Protein AF-A0A2V9WS46-F1 (afdb_monomer)

Structure (mmCIF, N/CA/C/O backbone):
data_AF-A0A2V9WS46-F1
#
_entry.id   AF-A0A2V9WS46-F1
#
loop_
_atom_site.group_PDB
_atom_site.id
_atom_site.type_symbol
_atom_site.label_atom_id
_atom_site.label_alt_id
_atom_site.label_comp_id
_atom_site.label_asym_id
_atom_site.label_entity_id
_atom_site.label_seq_id
_atom_site.pdbx_PDB_ins_code
_atom_site.Cartn_x
_atom_site.Cartn_y
_atom_site.Cartn_z
_atom_site.occupancy
_atom_site.B_iso_or_equiv
_atom_site.auth_seq_id
_atom_site.auth_comp_id
_atom_site.auth_asym_id
_atom_site.auth_atom_id
_atom_site.pdbx_PDB_model_num
ATOM 1 N N . PHE A 1 1 ? -0.654 -6.309 -2.984 1.00 76.94 1 PHE A N 1
ATOM 2 C CA . PHE A 1 1 ? -1.810 -6.269 -2.044 1.00 76.94 1 PHE A CA 1
ATOM 3 C C . PHE A 1 1 ? -1.495 -5.658 -0.674 1.00 76.94 1 PHE A C 1
ATOM 5 O O . PHE A 1 1 ? -2.397 -5.063 -0.098 1.00 76.94 1 PHE A O 1
ATOM 12 N N . GLY A 1 2 ? -0.263 -5.724 -0.144 1.00 92.19 2 GLY A N 1
ATOM 13 C CA . GLY A 1 2 ? 0.079 -5.083 1.142 1.00 92.19 2 GLY A CA 1
ATOM 14 C C . GLY A 1 2 ? -0.298 -3.595 1.226 1.00 92.19 2 GLY A C 1
ATOM 15 O O . GLY A 1 2 ? -0.821 -3.157 2.246 1.00 92.19 2 GLY A O 1
ATOM 16 N N . LYS A 1 3 ? -0.166 -2.843 0.121 1.00 96.75 3 LYS A N 1
ATOM 17 C CA . LYS A 1 3 ? -0.620 -1.443 0.031 1.00 96.75 3 LYS A CA 1
ATOM 18 C C . LYS A 1 3 ? -2.124 -1.264 0.273 1.00 96.75 3 LYS A C 1
ATOM 20 O O . LYS A 1 3 ? -2.513 -0.274 0.879 1.00 96.75 3 LYS A O 1
ATOM 25 N N . ALA A 1 4 ? -2.966 -2.214 -0.144 1.00 98.06 4 ALA A N 1
ATOM 26 C CA . ALA A 1 4 ? -4.401 -2.157 0.136 1.00 98.06 4 ALA A CA 1
ATOM 27 C C . ALA A 1 4 ? -4.671 -2.225 1.644 1.00 98.06 4 ALA A C 1
ATOM 29 O O . ALA A 1 4 ? -5.416 -1.403 2.159 1.00 98.06 4 ALA A O 1
ATOM 30 N N . ILE A 1 5 ? -4.019 -3.147 2.361 1.00 98.25 5 ILE A N 1
ATOM 31 C CA . ILE A 1 5 ? -4.145 -3.256 3.823 1.00 98.25 5 ILE A CA 1
ATOM 32 C C . ILE A 1 5 ? -3.569 -2.010 4.501 1.00 98.25 5 ILE A C 1
ATOM 34 O O . ILE A 1 5 ? -4.262 -1.358 5.280 1.00 98.25 5 ILE A O 1
ATOM 38 N N . LEU A 1 6 ? -2.324 -1.648 4.172 1.00 98.00 6 LEU A N 1
ATOM 39 C CA . LEU A 1 6 ? -1.624 -0.506 4.766 1.00 98.00 6 LEU A CA 1
ATOM 40 C C . LEU A 1 6 ? -2.415 0.791 4.629 1.00 98.00 6 LEU A C 1
ATOM 42 O O . LEU A 1 6 ? -2.421 1.588 5.564 1.00 98.00 6 LEU A O 1
ATOM 46 N N . ALA A 1 7 ? -3.111 0.981 3.503 1.00 98.31 7 ALA A N 1
ATOM 47 C CA . ALA A 1 7 ? -3.925 2.161 3.285 1.00 98.31 7 ALA A CA 1
ATOM 48 C C . ALA A 1 7 ? -4.928 2.342 4.422 1.00 98.31 7 ALA A C 1
ATOM 50 O O . ALA A 1 7 ? -5.011 3.442 4.940 1.00 98.31 7 ALA A O 1
ATOM 51 N N . TYR A 1 8 ? -5.606 1.300 4.903 1.00 98.06 8 TYR A N 1
ATOM 52 C CA . TYR A 1 8 ? -6.641 1.432 5.938 1.00 98.06 8 TYR A CA 1
ATOM 53 C C . TYR A 1 8 ? -6.117 1.379 7.382 1.00 98.06 8 TYR A C 1
ATOM 55 O O . TYR A 1 8 ? -6.866 1.693 8.305 1.00 98.06 8 TYR A O 1
ATOM 63 N N . LEU A 1 9 ? -4.833 1.084 7.601 1.00 98.00 9 LEU A N 1
ATOM 64 C CA . LEU A 1 9 ? -4.244 1.123 8.943 1.00 98.00 9 LEU A CA 1
ATOM 65 C C . LEU A 1 9 ? -4.012 2.562 9.443 1.00 98.00 9 LEU A C 1
ATOM 67 O O . LEU A 1 9 ? -3.771 3.461 8.628 1.00 98.00 9 LEU A O 1
ATOM 71 N N . PRO A 1 10 ? -4.045 2.802 10.768 1.00 96.44 10 PRO A N 1
ATOM 72 C CA . PRO A 1 10 ? -3.600 4.058 11.367 1.00 96.44 10 PRO A CA 1
ATOM 73 C C . PRO A 1 10 ? -2.121 4.348 11.077 1.00 96.44 10 PRO A C 1
ATOM 75 O O . PRO A 1 10 ? -1.298 3.435 11.019 1.00 96.44 10 PRO A O 1
ATOM 78 N N . GLY A 1 11 ? -1.764 5.632 10.973 1.00 96.62 11 GLY A N 1
ATOM 79 C CA . GLY A 1 11 ? -0.388 6.074 10.697 1.00 96.62 11 GLY A CA 1
ATOM 80 C C . GLY A 1 11 ? 0.691 5.437 11.592 1.00 96.62 11 GLY A C 1
ATOM 81 O O . GLY A 1 11 ? 1.682 4.952 11.053 1.00 96.62 11 GLY A O 1
ATOM 82 N N . PRO A 1 12 ? 0.502 5.341 12.925 1.00 97.88 12 PRO A N 1
ATOM 83 C CA . PRO A 1 12 ? 1.477 4.688 13.801 1.00 97.88 12 PRO A CA 1
ATOM 84 C C . PRO A 1 12 ? 1.716 3.205 13.486 1.00 97.88 12 PRO A C 1
ATOM 86 O O . PRO A 1 12 ? 2.847 2.734 13.602 1.00 97.88 12 PRO A O 1
ATOM 89 N N . GLU A 1 13 ? 0.675 2.476 13.070 1.00 98.00 13 GLU A N 1
ATOM 90 C CA . GLU A 1 13 ? 0.787 1.067 12.672 1.00 98.00 13 GLU A CA 1
ATOM 91 C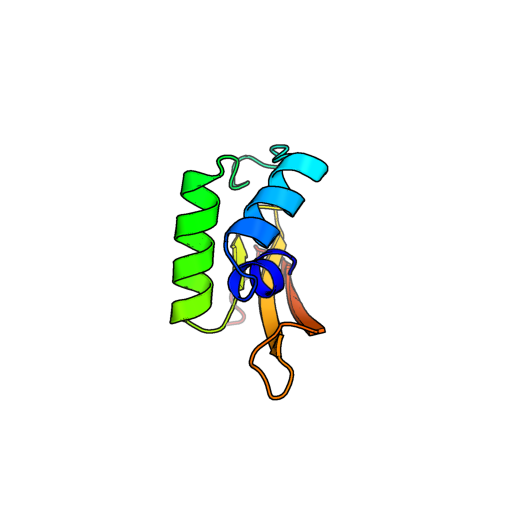 C . GLU A 1 13 ? 1.500 0.934 11.323 1.00 98.00 13 GLU A C 1
ATOM 93 O O . GLU A 1 13 ? 2.383 0.090 11.184 1.00 98.00 13 GLU A O 1
ATOM 98 N N . GLN A 1 14 ? 1.197 1.814 10.358 1.00 97.50 14 GLN A N 1
ATOM 99 C CA . GLN A 1 14 ? 1.951 1.887 9.101 1.00 97.50 14 GLN A CA 1
ATOM 100 C C . GLN A 1 14 ? 3.440 2.115 9.384 1.00 97.50 14 GLN A C 1
ATOM 102 O O . GLN A 1 14 ? 4.286 1.362 8.912 1.00 97.50 14 GLN A O 1
ATOM 107 N N . ASP A 1 15 ? 3.765 3.114 10.208 1.00 97.31 15 ASP A N 1
ATOM 108 C CA . ASP A 1 15 ? 5.146 3.450 10.545 1.00 97.31 15 ASP A CA 1
ATOM 109 C C . ASP A 1 15 ? 5.855 2.304 11.286 1.00 97.31 15 ASP A C 1
ATOM 111 O O . ASP A 1 15 ? 7.047 2.081 11.075 1.00 97.31 15 ASP A O 1
ATOM 115 N N . ALA A 1 16 ? 5.146 1.556 12.137 1.00 97.94 16 ALA A N 1
ATOM 116 C CA . ALA A 1 16 ? 5.692 0.375 12.803 1.00 97.94 16 ALA A CA 1
ATOM 117 C C . ALA A 1 16 ? 6.043 -0.738 11.805 1.00 97.94 16 ALA A C 1
ATOM 119 O O . ALA A 1 16 ? 7.155 -1.262 11.858 1.00 97.94 16 ALA A O 1
ATOM 120 N N . ILE A 1 17 ? 5.148 -1.033 10.858 1.00 96.75 17 ILE A N 1
ATOM 121 C CA . ILE A 1 17 ? 5.383 -2.030 9.803 1.00 96.75 17 ILE A CA 1
ATOM 122 C C . ILE A 1 17 ? 6.580 -1.617 8.936 1.00 96.75 17 ILE A C 1
ATOM 124 O O . ILE A 1 17 ? 7.465 -2.432 8.677 1.00 96.75 17 ILE A O 1
ATOM 128 N N . LEU A 1 18 ? 6.662 -0.343 8.541 1.00 95.56 18 LEU A N 1
ATOM 129 C CA . LEU A 1 18 ? 7.780 0.156 7.732 1.00 95.56 18 LEU A CA 1
ATOM 130 C C . LEU A 1 18 ? 9.113 0.107 8.481 1.00 95.56 18 LEU A C 1
ATOM 132 O O . LEU A 1 18 ? 10.131 -0.227 7.880 1.00 95.56 18 LEU A O 1
ATOM 136 N N . ARG A 1 19 ? 9.130 0.393 9.788 1.00 96.56 19 ARG A N 1
ATOM 137 C CA . ARG A 1 19 ? 10.342 0.232 10.609 1.00 96.56 19 ARG A CA 1
ATOM 138 C C . ARG A 1 19 ? 10.763 -1.229 10.745 1.00 96.56 19 ARG A C 1
ATOM 140 O O . ARG A 1 19 ? 11.956 -1.503 10.741 1.00 96.56 19 ARG A O 1
ATOM 147 N N . GLN A 1 20 ? 9.805 -2.145 10.880 1.00 96.88 20 GLN A N 1
ATOM 148 C CA . GLN A 1 20 ? 10.081 -3.567 11.074 1.00 96.88 20 GLN A CA 1
ATOM 149 C C . GLN A 1 20 ? 10.597 -4.245 9.798 1.00 96.88 20 GLN A C 1
ATOM 151 O O . GLN A 1 20 ? 11.504 -5.070 9.873 1.00 96.88 20 GLN A O 1
ATOM 156 N N . HIS A 1 21 ? 10.022 -3.916 8.641 1.00 93.56 21 HIS A N 1
ATOM 157 C CA . HIS A 1 21 ? 10.309 -4.611 7.381 1.00 93.56 21 HIS A CA 1
ATOM 158 C C . HIS A 1 21 ? 11.217 -3.825 6.427 1.00 93.56 21 HIS A C 1
ATOM 160 O O . HIS A 1 21 ? 11.769 -4.403 5.492 1.00 93.56 21 HIS A O 1
ATOM 166 N N . GLY A 1 22 ? 11.393 -2.522 6.652 1.00 93.88 22 GLY A N 1
ATOM 167 C CA . GLY A 1 22 ? 12.106 -1.644 5.731 1.00 93.88 22 GLY A CA 1
ATOM 168 C C . GLY A 1 22 ? 11.356 -1.426 4.412 1.00 93.88 22 GLY A C 1
ATOM 169 O O . GLY A 1 22 ? 10.191 -1.787 4.252 1.00 93.88 22 GLY A O 1
ATOM 170 N N . MET A 1 23 ? 12.039 -0.795 3.456 1.00 95.31 23 MET A N 1
ATOM 171 C CA . MET A 1 23 ? 11.507 -0.476 2.124 1.00 95.31 23 MET A CA 1
ATOM 172 C C . MET A 1 23 ? 12.547 -0.809 1.052 1.00 95.31 23 MET A C 1
ATOM 174 O O . MET A 1 23 ? 13.124 0.079 0.425 1.00 95.31 23 MET A O 1
ATOM 178 N N . HIS A 1 24 ? 12.849 -2.098 0.894 1.00 92.94 24 HIS A N 1
ATOM 179 C CA . HIS A 1 24 ? 13.810 -2.537 -0.113 1.00 92.94 24 HIS A CA 1
ATOM 180 C C . HIS A 1 24 ? 13.268 -2.287 -1.525 1.00 92.94 24 HIS A C 1
ATOM 182 O O . HIS A 1 24 ? 12.109 -2.579 -1.820 1.00 92.94 24 HIS A O 1
ATOM 188 N N . ARG A 1 25 ? 14.115 -1.736 -2.394 1.00 96.56 25 ARG A N 1
ATOM 189 C CA . ARG A 1 25 ? 13.797 -1.511 -3.804 1.00 96.56 25 ARG A CA 1
ATOM 190 C C . ARG A 1 25 ? 13.943 -2.839 -4.550 1.00 96.56 25 ARG A C 1
ATOM 192 O O . ARG A 1 25 ? 15.060 -3.322 -4.679 1.00 96.56 25 ARG A O 1
ATOM 199 N N . MET A 1 26 ? 12.831 -3.390 -5.030 1.00 96.44 26 MET A N 1
ATOM 200 C CA . MET A 1 26 ? 12.788 -4.662 -5.768 1.00 96.44 26 MET A CA 1
ATOM 201 C C . MET A 1 26 ? 12.966 -4.450 -7.275 1.00 96.44 26 MET A C 1
ATOM 203 O O . MET A 1 26 ? 13.622 -5.235 -7.947 1.00 96.44 26 M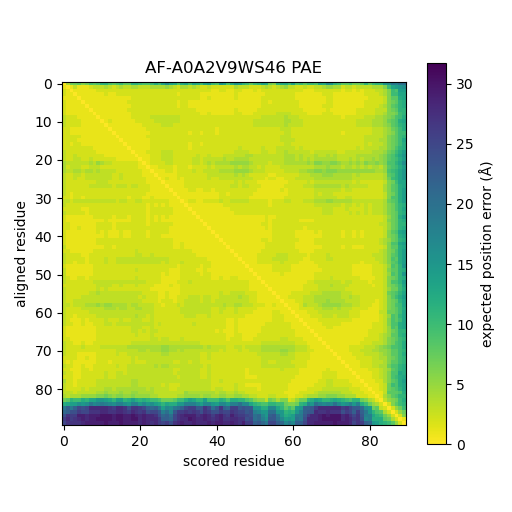ET A O 1
ATOM 207 N N . THR A 1 27 ? 12.405 -3.360 -7.793 1.00 97.06 27 THR A N 1
ATOM 208 C CA . THR A 1 27 ? 12.378 -2.992 -9.209 1.00 97.06 27 THR A CA 1
ATOM 209 C C . THR A 1 27 ? 12.654 -1.488 -9.367 1.00 97.06 27 THR A C 1
ATOM 211 O O . THR A 1 27 ? 12.651 -0.726 -8.385 1.00 97.06 27 THR A O 1
ATOM 214 N N . PRO A 1 28 ? 12.857 -0.985 -10.598 1.00 97.44 28 PRO A N 1
ATOM 215 C CA . PRO A 1 28 ? 12.930 0.454 -10.854 1.00 97.44 28 PRO A CA 1
ATOM 216 C C . PRO A 1 28 ? 11.671 1.226 -10.422 1.00 97.44 28 PRO A C 1
ATOM 218 O O . PRO A 1 28 ? 11.784 2.391 -10.028 1.00 97.44 28 PRO A O 1
ATOM 221 N N . ASN A 1 29 ? 10.504 0.570 -10.431 1.00 96.69 29 ASN A N 1
ATOM 222 C CA . ASN A 1 29 ? 9.209 1.168 -10.099 1.00 96.69 29 ASN A CA 1
ATOM 223 C C . ASN A 1 29 ? 8.853 1.081 -8.608 1.00 96.69 29 ASN A C 1
ATOM 225 O O . ASN A 1 29 ? 7.891 1.723 -8.190 1.00 96.69 29 ASN A O 1
ATOM 229 N N . THR A 1 30 ? 9.600 0.328 -7.788 1.00 98.06 30 THR A N 1
ATOM 230 C CA . THR A 1 30 ? 9.291 0.190 -6.358 1.00 98.06 30 THR A CA 1
ATOM 231 C C . THR A 1 30 ? 9.237 1.548 -5.657 1.00 98.06 30 THR A C 1
ATOM 233 O O . THR A 1 30 ? 10.187 2.338 -5.696 1.00 98.06 30 THR A O 1
ATOM 236 N N . ILE A 1 31 ? 8.146 1.786 -4.926 1.00 97.50 31 ILE A N 1
ATOM 237 C CA . ILE A 1 31 ? 8.025 2.929 -4.023 1.00 97.50 31 ILE A CA 1
ATOM 238 C C . ILE A 1 31 ? 8.995 2.736 -2.849 1.00 97.50 31 ILE A C 1
ATOM 240 O O . ILE A 1 31 ? 8.740 1.962 -1.931 1.00 97.50 31 ILE A O 1
ATOM 244 N N . ALA A 1 32 ? 10.117 3.456 -2.879 1.00 96.00 32 ALA A N 1
ATOM 245 C CA . ALA A 1 32 ? 11.250 3.222 -1.979 1.00 96.00 32 ALA A CA 1
ATOM 246 C C . ALA A 1 32 ? 11.406 4.263 -0.853 1.00 96.00 32 ALA A C 1
ATOM 248 O O . ALA A 1 32 ? 12.425 4.273 -0.167 1.00 96.00 32 ALA A O 1
ATOM 249 N N . THR A 1 33 ? 10.434 5.164 -0.654 1.00 96.44 33 THR A N 1
ATOM 250 C CA . THR A 1 33 ? 10.484 6.145 0.446 1.00 96.44 33 THR A CA 1
ATOM 251 C C . THR A 1 33 ? 9.173 6.196 1.230 1.00 96.44 33 THR A C 1
ATOM 253 O O . THR A 1 33 ? 8.098 6.091 0.629 1.00 96.44 33 THR A O 1
ATOM 256 N N . PRO A 1 34 ? 9.220 6.426 2.559 1.00 96.44 34 PRO A N 1
ATOM 257 C CA . PRO A 1 34 ? 8.008 6.513 3.371 1.00 96.44 34 PRO A CA 1
ATOM 258 C C . PRO A 1 34 ? 7.052 7.614 2.906 1.00 96.44 34 PRO A C 1
ATOM 260 O O . PRO A 1 34 ? 5.840 7.422 2.911 1.00 96.44 34 PRO A O 1
ATOM 263 N N . ALA A 1 35 ? 7.585 8.762 2.475 1.00 97.12 35 ALA A N 1
ATOM 264 C CA . ALA A 1 35 ? 6.778 9.878 1.989 1.00 97.12 35 ALA A CA 1
ATOM 265 C C . ALA A 1 35 ? 6.013 9.513 0.706 1.00 97.12 35 ALA A C 1
ATOM 267 O O . ALA A 1 35 ? 4.808 9.748 0.626 1.00 97.12 35 ALA A O 1
ATOM 268 N N . ALA A 1 36 ? 6.690 8.885 -0.262 1.00 98.06 36 ALA A N 1
ATOM 269 C CA . ALA A 1 36 ? 6.053 8.441 -1.499 1.00 98.06 36 ALA A CA 1
ATOM 270 C C . ALA A 1 36 ? 5.010 7.346 -1.236 1.00 98.06 36 ALA A C 1
ATOM 272 O O . ALA A 1 36 ? 3.918 7.395 -1.797 1.00 98.06 36 ALA A O 1
ATOM 273 N N . LEU A 1 37 ? 5.299 6.406 -0.327 1.00 97.88 37 LEU A N 1
ATOM 274 C CA . LEU A 1 37 ? 4.330 5.380 0.053 1.00 97.88 37 LEU A CA 1
ATOM 275 C C . LEU A 1 37 ? 3.099 5.997 0.712 1.00 97.88 37 LEU A C 1
ATOM 277 O O . LEU A 1 37 ? 1.991 5.676 0.311 1.00 97.88 37 LEU A O 1
ATOM 281 N N . LYS A 1 38 ? 3.258 6.925 1.661 1.00 97.81 38 LYS A N 1
ATOM 282 C CA . LYS A 1 38 ? 2.117 7.600 2.301 1.00 97.81 38 LYS A CA 1
ATOM 283 C C . LYS A 1 38 ? 1.239 8.349 1.291 1.00 97.81 38 LYS A C 1
ATOM 285 O O . LYS A 1 38 ? 0.016 8.301 1.411 1.00 97.81 38 LYS A O 1
ATOM 290 N N . ALA A 1 39 ? 1.838 8.988 0.285 1.00 98.31 39 ALA A N 1
ATOM 291 C CA . ALA A 1 39 ? 1.094 9.632 -0.798 1.00 98.31 39 ALA A CA 1
ATOM 292 C C . ALA A 1 39 ? 0.312 8.617 -1.656 1.00 98.31 39 ALA A C 1
ATOM 294 O O . ALA A 1 39 ? -0.868 8.831 -1.950 1.00 98.31 39 ALA A O 1
ATOM 295 N N . ASP A 1 40 ? 0.926 7.481 -2.002 1.00 98.44 40 ASP A N 1
ATOM 296 C CA . ASP A 1 40 ? 0.229 6.402 -2.711 1.00 98.44 40 ASP A CA 1
ATOM 297 C C . ASP A 1 40 ? -0.903 5.814 -1.857 1.00 98.44 40 ASP A C 1
ATOM 299 O O . ASP A 1 40 ? -2.027 5.698 -2.333 1.00 98.44 40 ASP A O 1
ATOM 303 N N . LEU A 1 41 ? -0.674 5.544 -0.567 1.00 98.50 41 LEU A N 1
ATOM 304 C CA . LEU A 1 41 ? -1.698 5.032 0.352 1.00 98.50 41 LEU A CA 1
ATOM 305 C C . LEU A 1 41 ? -2.898 5.984 0.493 1.00 98.50 41 LEU A C 1
ATOM 307 O O . LEU A 1 41 ? -4.037 5.520 0.579 1.00 98.50 41 LEU A O 1
ATOM 311 N N . ALA A 1 42 ? -2.677 7.302 0.480 1.00 98.25 42 ALA A N 1
ATOM 312 C CA . ALA A 1 42 ? -3.761 8.285 0.447 1.00 98.25 42 ALA A CA 1
ATOM 313 C C . ALA A 1 42 ? -4.582 8.178 -0.850 1.00 98.25 42 ALA A C 1
ATOM 315 O O . ALA A 1 42 ? -5.813 8.178 -0.808 1.00 98.25 42 ALA A O 1
ATOM 316 N N . THR A 1 43 ? -3.908 7.990 -1.987 1.00 98.44 43 THR A N 1
ATOM 317 C CA . THR A 1 43 ? -4.556 7.756 -3.287 1.00 98.44 43 THR A CA 1
ATOM 318 C C . THR A 1 43 ? -5.346 6.444 -3.285 1.00 98.44 43 THR A C 1
ATOM 320 O O . THR A 1 43 ? -6.479 6.400 -3.762 1.00 98.44 43 THR A O 1
ATOM 323 N N . VAL A 1 44 ? -4.792 5.381 -2.690 1.00 98.38 44 VAL A N 1
ATOM 324 C CA . VAL A 1 44 ? -5.473 4.094 -2.491 1.00 98.38 44 VAL A CA 1
ATOM 325 C C . VAL A 1 44 ? -6.748 4.269 -1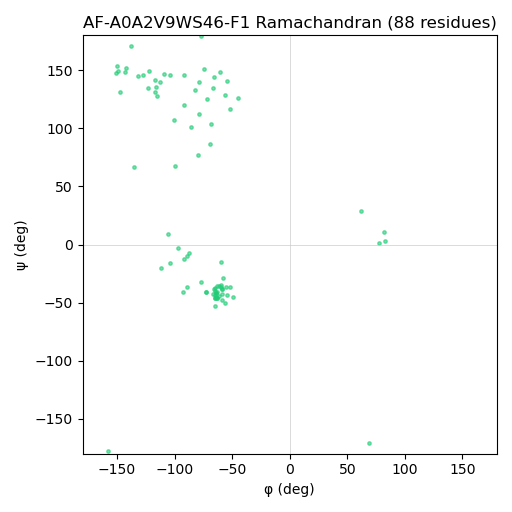.674 1.00 98.38 44 VAL A C 1
ATOM 327 O O . VAL A 1 44 ? -7.794 3.788 -2.105 1.00 98.38 44 VAL A O 1
ATOM 330 N N . ARG A 1 45 ? -6.695 4.991 -0.544 1.00 97.25 45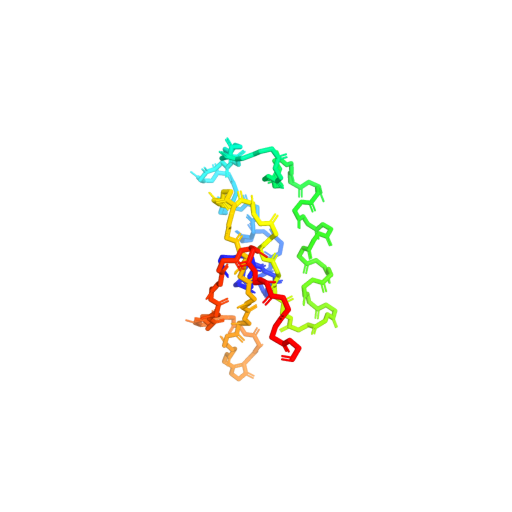 ARG A N 1
ATOM 331 C CA . ARG A 1 45 ? -7.890 5.302 0.260 1.00 97.25 45 ARG A CA 1
ATOM 332 C C . ARG A 1 45 ? -8.941 6.062 -0.546 1.00 97.25 45 ARG A C 1
ATOM 334 O O . ARG A 1 45 ? -10.120 5.755 -0.425 1.00 97.25 45 ARG A O 1
ATOM 341 N N . GLN A 1 46 ? -8.521 7.038 -1.352 1.00 98.12 46 GLN A N 1
ATOM 342 C CA . GLN A 1 46 ? -9.434 7.866 -2.139 1.00 98.12 46 GLN A CA 1
ATOM 343 C C . GLN A 1 46 ? -10.163 7.063 -3.225 1.00 98.12 46 GLN A C 1
ATOM 345 O O . GLN A 1 46 ? -11.360 7.257 -3.416 1.00 98.12 46 GLN A O 1
ATOM 350 N N . ARG A 1 47 ? -9.463 6.165 -3.936 1.00 97.75 47 ARG A N 1
ATOM 351 C CA . ARG A 1 47 ? -10.052 5.372 -5.035 1.00 97.75 47 ARG A CA 1
ATOM 352 C C . ARG A 1 47 ? -10.622 4.015 -4.610 1.00 97.75 47 ARG A C 1
ATOM 354 O O . ARG A 1 47 ? -11.299 3.374 -5.405 1.00 97.75 47 ARG A O 1
ATOM 361 N N . GLY A 1 48 ? -10.329 3.557 -3.393 1.00 97.62 48 GLY A N 1
ATOM 362 C CA . GLY A 1 48 ? -10.816 2.289 -2.834 1.00 97.62 48 GLY A CA 1
ATOM 363 C C . GLY A 1 48 ? -10.021 1.039 -3.236 1.00 97.62 48 GLY A C 1
ATOM 364 O O . GLY A 1 48 ? -10.385 -0.068 -2.846 1.00 97.62 48 GLY A O 1
ATOM 365 N N . TYR A 1 49 ? -8.929 1.179 -3.993 1.00 98.31 49 TYR A N 1
ATOM 366 C CA . TYR A 1 49 ? -8.084 0.055 -4.404 1.00 98.31 49 TYR A CA 1
ATOM 367 C C . TYR A 1 49 ? -6.618 0.461 -4.583 1.00 98.31 49 TYR A C 1
ATOM 369 O O . TYR A 1 49 ? -6.275 1.609 -4.859 1.00 98.31 49 TYR A O 1
ATOM 377 N N . SER A 1 50 ? -5.726 -0.505 -4.416 1.00 98.31 50 SER A N 1
ATOM 378 C CA . SER A 1 50 ? -4.295 -0.418 -4.695 1.00 98.31 50 SER A CA 1
ATOM 379 C C . SER A 1 50 ? -3.983 -0.867 -6.115 1.00 98.31 50 SER A C 1
ATOM 381 O O . SER A 1 50 ? -4.623 -1.778 -6.638 1.00 98.31 50 SER A O 1
ATOM 383 N N . ILE A 1 51 ? -2.982 -0.230 -6.711 1.00 97.62 51 ILE A N 1
ATOM 384 C CA . ILE A 1 51 ? -2.348 -0.675 -7.947 1.00 97.62 51 ILE A CA 1
ATOM 385 C C . ILE A 1 51 ? -0.898 -0.980 -7.592 1.00 97.62 51 ILE A C 1
ATOM 387 O O . ILE A 1 51 ? -0.259 -0.172 -6.921 1.00 97.62 51 ILE A O 1
ATOM 391 N N . ASP A 1 52 ? -0.423 -2.142 -8.010 1.00 96.94 52 ASP A N 1
ATOM 392 C CA . ASP A 1 52 ? 0.993 -2.475 -8.105 1.00 96.94 52 ASP A CA 1
ATOM 393 C C . ASP A 1 52 ? 1.385 -2.334 -9.577 1.00 96.94 52 ASP A C 1
ATOM 395 O O . ASP A 1 52 ? 0.940 -3.122 -10.419 1.00 96.94 52 ASP A O 1
ATOM 399 N N . ASN A 1 53 ? 2.135 -1.281 -9.898 1.00 95.88 53 ASN A N 1
ATOM 400 C CA . ASN A 1 53 ? 2.572 -1.001 -11.262 1.00 95.88 53 ASN A CA 1
ATOM 401 C C . ASN A 1 53 ? 4.014 -1.468 -11.469 1.00 95.88 53 ASN A C 1
ATOM 403 O O . ASN A 1 53 ? 4.910 -0.646 -11.658 1.00 95.88 53 ASN A O 1
ATOM 407 N N . GLN A 1 54 ? 4.213 -2.787 -11.434 1.00 96.56 54 GLN A N 1
ATOM 408 C CA . GLN A 1 54 ? 5.530 -3.426 -11.505 1.00 96.56 54 GLN A CA 1
ATOM 409 C C . GLN A 1 54 ? 6.454 -3.042 -10.338 1.00 96.56 54 GLN A C 1
ATOM 411 O O . GLN A 1 54 ? 7.673 -2.980 -10.489 1.00 96.56 54 GLN A O 1
ATOM 416 N N . GLU A 1 55 ? 5.893 -2.721 -9.173 1.00 96.81 55 GLU A N 1
ATOM 417 C CA . GLU A 1 55 ? 6.643 -2.325 -7.979 1.00 96.81 55 GLU A CA 1
ATOM 418 C C . GLU A 1 55 ? 7.268 -3.535 -7.285 1.00 96.81 55 GLU A C 1
ATOM 420 O O . GLU A 1 55 ? 8.335 -3.399 -6.683 1.00 96.81 55 GLU A O 1
ATOM 425 N N . ASN A 1 56 ? 6.599 -4.690 -7.352 1.00 94.81 56 ASN A N 1
ATOM 426 C CA . ASN A 1 56 ? 7.072 -5.950 -6.779 1.00 94.81 56 ASN A CA 1
ATOM 427 C C . ASN A 1 56 ? 7.860 -6.803 -7.782 1.00 94.81 56 ASN A C 1
ATOM 429 O O . ASN A 1 56 ? 8.868 -7.397 -7.415 1.00 94.81 56 ASN A O 1
ATOM 433 N N . GLU A 1 57 ? 7.400 -6.865 -9.032 1.00 95.19 57 GLU A N 1
ATOM 434 C CA . GLU A 1 57 ? 7.980 -7.690 -10.095 1.00 95.19 57 GLU A CA 1
ATOM 435 C C . GLU A 1 57 ? 7.797 -6.988 -11.447 1.00 95.19 57 GLU A C 1
ATOM 437 O O . GLU A 1 57 ? 6.705 -6.504 -11.760 1.00 95.19 57 GLU A O 1
ATOM 442 N N . GLU A 1 58 ? 8.865 -6.893 -12.239 1.00 95.12 58 GLU A N 1
ATOM 443 C CA . GLU A 1 58 ? 8.789 -6.353 -13.601 1.00 95.12 58 GLU A CA 1
ATOM 444 C C . GLU A 1 58 ? 7.944 -7.269 -14.496 1.00 95.12 58 GLU A C 1
ATOM 446 O O . GLU A 1 58 ? 7.938 -8.485 -14.340 1.00 95.12 58 GLU A O 1
ATOM 451 N N . GLY A 1 59 ? 7.184 -6.690 -15.424 1.00 94.31 59 GLY A N 1
ATOM 452 C CA . GLY A 1 59 ? 6.281 -7.438 -16.298 1.00 94.31 59 GLY A CA 1
ATOM 453 C C . GLY A 1 59 ? 4.962 -7.873 -15.650 1.00 94.31 59 GLY A C 1
ATOM 454 O O . GLY A 1 59 ? 4.140 -8.475 -16.336 1.00 94.31 59 GLY A O 1
ATOM 455 N N . VAL A 1 60 ? 4.696 -7.537 -14.380 1.00 94.31 60 VAL A N 1
ATOM 456 C CA . VAL A 1 60 ? 3.433 -7.859 -13.693 1.00 94.31 60 VAL A CA 1
ATOM 457 C C . VAL A 1 60 ? 2.755 -6.598 -13.161 1.00 94.31 60 VAL A C 1
ATOM 459 O O . VAL A 1 60 ? 3.369 -5.735 -12.537 1.00 94.31 60 VAL A O 1
ATOM 462 N N . ARG A 1 61 ? 1.442 -6.496 -13.375 1.00 95.19 61 ARG A N 1
ATOM 463 C CA . ARG A 1 61 ? 0.576 -5.502 -12.735 1.00 95.19 61 ARG A CA 1
ATOM 464 C C . ARG A 1 61 ? -0.456 -6.183 -11.865 1.00 95.19 61 ARG A C 1
ATOM 466 O O . ARG A 1 61 ? -1.039 -7.194 -12.254 1.00 95.19 61 ARG A O 1
ATOM 473 N N . CYS A 1 62 ? -0.740 -5.579 -10.719 1.00 95.94 62 CYS A N 1
ATOM 474 C CA . CYS A 1 62 ? -1.807 -6.051 -9.848 1.00 95.94 62 CYS A CA 1
ATOM 475 C C . CYS A 1 62 ? -2.769 -4.923 -9.493 1.00 95.94 62 CYS A C 1
ATOM 477 O O . CYS A 1 62 ? -2.362 -3.784 -9.272 1.00 95.94 62 CYS A O 1
ATOM 479 N N . VAL A 1 63 ? -4.043 -5.268 -9.350 1.00 97.50 63 VAL A N 1
ATOM 480 C CA . VAL A 1 63 ? -5.044 -4.425 -8.689 1.00 97.50 63 VAL A CA 1
ATOM 481 C C . VAL A 1 63 ? -5.527 -5.175 -7.460 1.00 97.50 63 VAL A C 1
ATOM 483 O O . VAL A 1 63 ? -5.781 -6.375 -7.535 1.00 97.50 63 VAL A O 1
ATOM 486 N N . GLY A 1 64 ? -5.649 -4.505 -6.317 1.00 97.81 64 GLY A N 1
ATOM 487 C CA . GLY A 1 64 ? -6.158 -5.158 -5.112 1.00 97.81 64 GLY A CA 1
ATOM 488 C C . GLY A 1 64 ? -6.873 -4.225 -4.154 1.00 97.81 64 GLY A C 1
ATOM 489 O O . GLY A 1 64 ? -6.487 -3.070 -4.020 1.00 97.81 64 GLY A O 1
ATOM 490 N N . ALA A 1 65 ? -7.879 -4.735 -3.458 1.00 98.31 65 ALA A N 1
ATOM 491 C CA . ALA A 1 65 ? -8.710 -3.994 -2.517 1.00 98.31 65 ALA A CA 1
ATOM 492 C C . ALA A 1 65 ? -8.657 -4.639 -1.128 1.00 98.31 65 ALA A C 1
ATOM 494 O O . ALA A 1 65 ? -8.480 -5.853 -1.003 1.00 98.31 65 ALA A O 1
ATOM 495 N N . ALA A 1 66 ? -8.791 -3.820 -0.086 1.00 98.38 66 ALA A N 1
ATOM 496 C CA . ALA A 1 66 ? -8.873 -4.311 1.281 1.00 98.38 66 ALA A CA 1
ATOM 497 C C . ALA A 1 66 ? -10.285 -4.831 1.566 1.00 98.38 66 ALA A C 1
ATOM 499 O O . ALA A 1 66 ? -11.274 -4.219 1.170 1.00 98.38 66 ALA A O 1
ATOM 500 N N . VAL A 1 67 ? -10.365 -5.941 2.290 1.00 98.25 67 VAL A N 1
ATOM 501 C CA . VAL A 1 67 ? -11.601 -6.403 2.919 1.00 98.25 67 VAL A CA 1
ATOM 502 C C . VAL A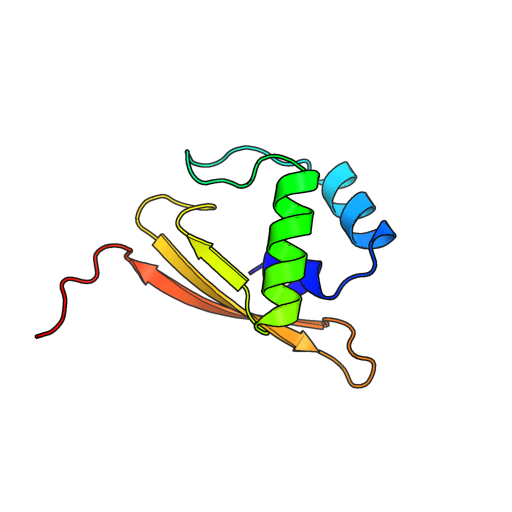 1 67 ? -11.613 -5.823 4.323 1.00 98.25 67 VAL A C 1
ATOM 504 O O . VAL A 1 67 ? -10.689 -6.072 5.104 1.00 98.25 67 VAL A O 1
ATOM 507 N N . LEU A 1 68 ? -12.631 -5.022 4.620 1.00 98.31 68 LEU A N 1
ATOM 508 C CA . LEU A 1 68 ? -12.764 -4.319 5.889 1.00 98.31 68 LEU A CA 1
ATOM 509 C C . LEU A 1 68 ? -13.802 -5.011 6.769 1.00 98.31 68 LEU A C 1
ATOM 511 O O . LEU A 1 68 ? -14.797 -5.533 6.266 1.00 98.31 68 LEU A O 1
ATOM 515 N N . ASP A 1 69 ? -13.582 -4.990 8.078 1.00 98.31 69 ASP A N 1
ATOM 516 C CA . ASP A 1 69 ? -14.629 -5.325 9.037 1.00 98.31 69 ASP A CA 1
ATOM 517 C C . ASP A 1 69 ? -15.630 -4.166 9.221 1.00 98.31 69 ASP A C 1
ATOM 519 O O . ASP A 1 69 ? -15.505 -3.088 8.633 1.00 98.31 69 ASP A O 1
ATOM 523 N N . HIS A 1 70 ? -16.629 -4.381 10.079 1.00 97.56 70 HIS A N 1
ATOM 524 C CA . HIS A 1 70 ? -17.668 -3.400 10.407 1.00 97.56 70 HIS A CA 1
ATOM 525 C C . HIS A 1 70 ? -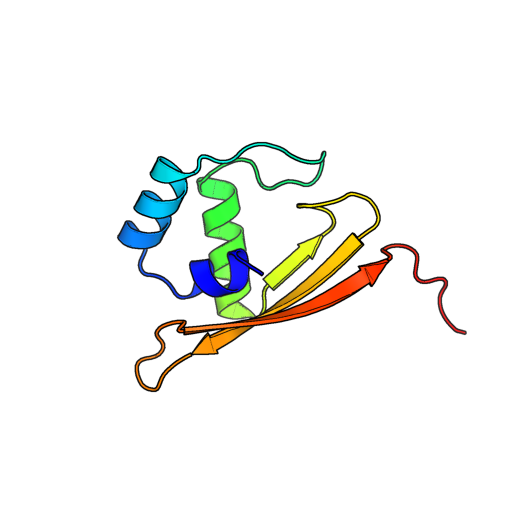17.154 -2.080 11.019 1.00 97.56 70 HIS A C 1
ATOM 527 O O . HIS A 1 70 ? -17.904 -1.109 11.071 1.00 97.56 70 HIS A O 1
ATOM 533 N N . THR A 1 71 ? -15.901 -2.027 11.479 1.00 97.38 71 THR A N 1
ATOM 534 C CA . THR A 1 71 ? -15.259 -0.818 12.023 1.00 97.38 71 THR A CA 1
ATOM 535 C C . THR A 1 71 ? -14.402 -0.085 10.988 1.00 97.38 71 THR A C 1
ATOM 537 O O . THR A 1 71 ? -13.843 0.971 11.279 1.00 97.38 71 THR A O 1
ATOM 540 N N . GLY A 1 72 ? -14.288 -0.630 9.772 1.00 96.38 72 GLY A N 1
ATOM 541 C CA . GLY A 1 72 ? -13.403 -0.117 8.730 1.00 96.38 72 GLY A CA 1
ATOM 542 C C . GLY A 1 72 ? -11.950 -0.579 8.875 1.00 96.38 72 GLY A C 1
ATOM 543 O O . GLY A 1 72 ? -11.079 -0.062 8.171 1.00 96.38 72 GLY A O 1
ATOM 544 N N . ARG A 1 73 ? -11.663 -1.542 9.762 1.00 97.69 73 ARG A N 1
ATOM 545 C CA . ARG A 1 73 ? -10.318 -2.100 9.943 1.00 97.69 73 ARG A CA 1
ATOM 546 C C . ARG A 1 73 ? -10.055 -3.177 8.883 1.00 97.69 73 ARG A C 1
ATOM 548 O O . ARG A 1 73 ? -10.912 -4.033 8.665 1.00 97.69 73 ARG A O 1
ATOM 555 N N . PRO A 1 74 ? -8.896 -3.160 8.197 1.00 97.88 74 PRO A N 1
ATOM 556 C CA . PRO A 1 74 ? -8.599 -4.163 7.181 1.00 97.88 74 PRO A CA 1
ATOM 557 C C . PRO A 1 74 ? -8.312 -5.518 7.834 1.00 97.88 74 PRO A C 1
ATOM 559 O O . PRO A 1 74 ? -7.425 -5.627 8.678 1.00 97.88 74 PRO A O 1
ATOM 562 N N . ILE A 1 75 ? -9.045 -6.547 7.412 1.00 97.94 75 ILE A N 1
ATOM 563 C CA . ILE A 1 75 ? -8.900 -7.931 7.897 1.00 97.94 75 ILE A CA 1
ATOM 564 C C . ILE A 1 75 ? -8.341 -8.876 6.831 1.00 97.94 75 ILE A C 1
ATOM 566 O O . ILE A 1 75 ? -7.803 -9.930 7.159 1.00 97.94 75 ILE A O 1
ATOM 570 N N . ALA A 1 76 ? -8.439 -8.499 5.556 1.00 97.81 76 ALA A N 1
ATOM 571 C CA . ALA A 1 76 ? -7.836 -9.214 4.437 1.00 97.81 76 ALA A CA 1
ATOM 572 C C . ALA A 1 76 ? -7.650 -8.272 3.235 1.00 97.81 76 ALA A C 1
ATOM 574 O O . ALA A 1 76 ? -7.974 -7.084 3.290 1.00 97.81 76 ALA A O 1
ATOM 575 N N . ALA A 1 77 ? -7.147 -8.807 2.126 1.00 97.75 77 ALA A N 1
ATOM 576 C CA . ALA A 1 77 ? -7.173 -8.145 0.829 1.00 97.75 77 ALA A CA 1
ATOM 577 C C . ALA A 1 77 ? -7.406 -9.169 -0.284 1.00 97.75 77 ALA A C 1
ATOM 579 O O . ALA A 1 77 ? -6.967 -10.312 -0.183 1.00 97.75 77 ALA A O 1
ATOM 580 N N . ILE A 1 78 ? -8.072 -8.735 -1.350 1.00 97.81 78 ILE A N 1
ATOM 581 C CA . ILE A 1 78 ? -8.251 -9.500 -2.588 1.00 97.81 78 ILE A CA 1
ATOM 582 C C . ILE A 1 78 ? -7.467 -8.784 -3.682 1.00 97.81 78 ILE A C 1
ATOM 584 O O . ILE A 1 78 ? -7.472 -7.552 -3.739 1.00 97.81 78 ILE A O 1
ATOM 588 N N . SER A 1 79 ? -6.795 -9.530 -4.557 1.00 96.81 79 SER A N 1
ATOM 589 C CA . SER A 1 79 ? -6.098 -8.953 -5.705 1.00 96.81 79 SER A CA 1
ATOM 590 C C . SER A 1 79 ? -6.192 -9.815 -6.950 1.00 96.81 79 SER A C 1
ATOM 592 O O . SER A 1 79 ? -6.265 -11.037 -6.866 1.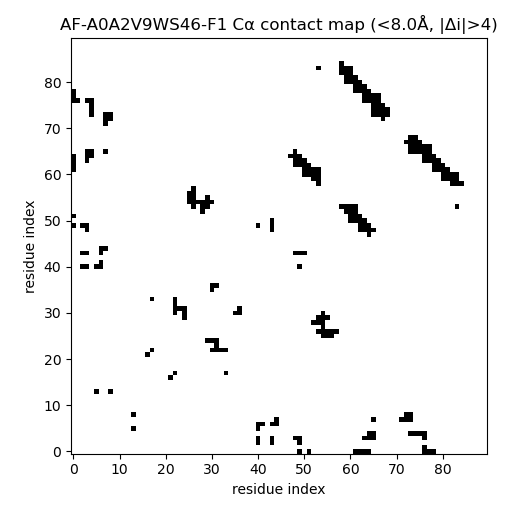00 96.81 79 SER A O 1
ATOM 594 N N . VAL A 1 80 ? -6.116 -9.151 -8.097 1.00 96.44 80 VAL A N 1
ATOM 595 C CA . VAL 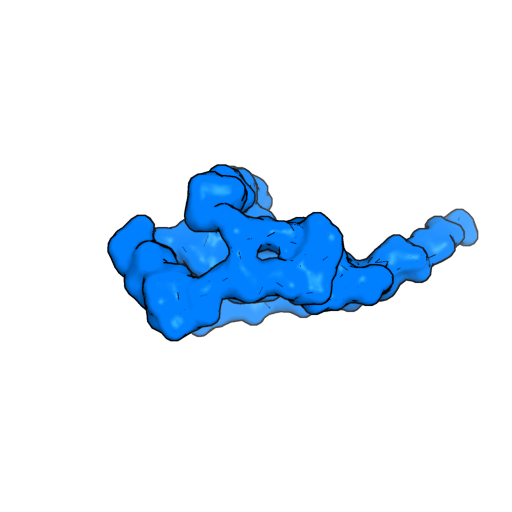A 1 80 ? -5.956 -9.763 -9.413 1.00 96.44 80 VAL A CA 1
ATOM 596 C C . VAL A 1 80 ? -4.606 -9.330 -9.966 1.00 96.44 80 VAL A C 1
ATOM 598 O O . VAL A 1 80 ? -4.314 -8.132 -10.008 1.00 96.44 80 VAL A O 1
ATOM 601 N N . SER A 1 81 ? -3.809 -10.304 -10.391 1.00 94.94 81 SER A N 1
ATOM 602 C CA . SER A 1 81 ? -2.505 -10.095 -11.020 1.00 94.94 81 SER A CA 1
ATOM 603 C C . SER A 1 81 ? -2.575 -10.447 -12.499 1.00 94.94 81 SER A C 1
ATOM 605 O O . SER A 1 81 ? -3.320 -11.341 -12.905 1.00 94.94 81 SER A O 1
ATOM 607 N N . ALA A 1 82 ? -1.812 -9.729 -13.309 1.00 93.44 82 ALA A N 1
ATOM 608 C CA . ALA A 1 82 ? -1.782 -9.887 -14.749 1.00 93.44 82 ALA A CA 1
ATOM 609 C C . ALA A 1 82 ? -0.399 -9.549 -15.311 1.00 93.44 82 ALA A C 1
ATOM 611 O O . ALA A 1 82 ? 0.242 -8.639 -14.781 1.00 93.44 82 ALA A O 1
ATOM 612 N N . PRO A 1 83 ? 0.025 -10.186 -16.414 1.00 92.62 83 PRO A N 1
ATOM 613 C CA . PRO A 1 83 ? 1.136 -9.680 -17.208 1.00 92.62 83 PRO A CA 1
ATOM 614 C C . PRO A 1 83 ? 0.886 -8.224 -17.627 1.00 92.62 83 PRO A C 1
ATOM 616 O O . PRO A 1 83 ? -0.248 -7.843 -17.933 1.00 92.62 83 PRO A O 1
ATOM 619 N N . TYR A 1 84 ? 1.938 -7.409 -17.608 1.00 82.12 84 TYR A N 1
ATOM 620 C CA . TYR A 1 84 ? 1.925 -6.027 -18.083 1.00 82.12 84 TYR A CA 1
ATOM 621 C C . TYR A 1 84 ? 1.634 -5.978 -19.585 1.00 82.12 84 TYR A C 1
ATOM 623 O O . TYR A 1 84 ? 0.819 -5.166 -20.025 1.00 82.12 84 TYR A O 1
ATOM 631 N N . ASP A 1 85 ? 2.239 -6.906 -20.328 1.00 76.38 85 ASP A N 1
ATOM 632 C CA . ASP A 1 85 ? 1.981 -7.139 -21.742 1.00 76.38 85 ASP A CA 1
ATOM 633 C C . ASP A 1 85 ? 0.705 -7.964 -21.888 1.00 76.38 85 ASP A C 1
ATOM 635 O O . ASP A 1 85 ? 0.709 -9.174 -22.114 1.00 76.38 85 ASP A O 1
ATOM 639 N N . ARG A 1 86 ? -0.433 -7.298 -21.716 1.00 59.53 86 ARG A N 1
ATOM 640 C CA . ARG A 1 86 ? -1.626 -7.720 -22.434 1.00 59.53 86 ARG A CA 1
ATOM 641 C C . ARG A 1 86 ? -1.559 -7.025 -23.781 1.00 59.53 86 ARG A C 1
ATOM 643 O O . ARG A 1 86 ? -1.859 -5.836 -23.859 1.00 59.53 86 ARG A O 1
ATOM 650 N N . GLU A 1 87 ? -1.137 -7.753 -24.816 1.00 51.78 87 GLU A N 1
ATOM 651 C CA . GLU A 1 87 ? -1.556 -7.409 -26.175 1.00 51.78 87 GLU A CA 1
ATOM 652 C C . GLU A 1 87 ? -3.057 -7.120 -26.101 1.00 51.78 87 GLU A C 1
ATOM 654 O O . GLU A 1 87 ? -3.811 -7.902 -25.508 1.00 51.78 87 GLU A O 1
ATOM 659 N N . ASN A 1 88 ? -3.466 -5.942 -26.576 1.00 46.19 88 ASN A N 1
ATOM 660 C CA . ASN A 1 88 ? -4.877 -5.614 -26.678 1.00 46.19 88 ASN A CA 1
ATOM 661 C C . ASN A 1 88 ? -5.537 -6.771 -27.428 1.00 46.19 88 ASN A C 1
ATOM 663 O O . ASN A 1 88 ? -5.177 -7.060 -28.567 1.00 46.19 88 ASN A O 1
ATOM 667 N N . ALA A 1 89 ? -6.454 -7.467 -26.761 1.00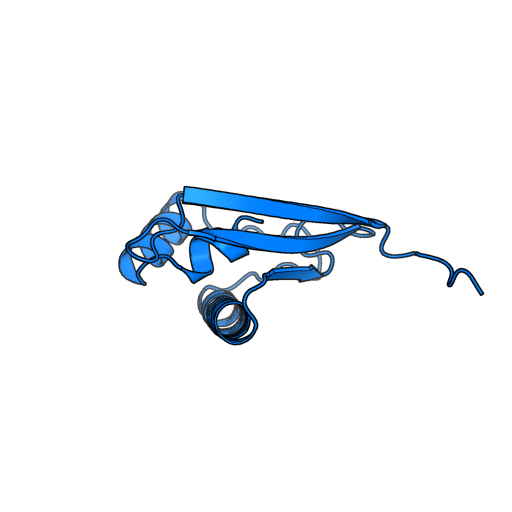 42.94 89 ALA A N 1
ATOM 668 C CA . ALA A 1 89 ? -7.429 -8.270 -27.466 1.00 42.94 89 ALA A CA 1
ATOM 669 C C . ALA A 1 89 ? -8.347 -7.267 -28.172 1.00 42.94 89 ALA A C 1
ATOM 671 O O . ALA A 1 89 ? -9.320 -6.800 -27.576 1.00 42.94 89 ALA A O 1
ATOM 672 N N . ASP A 1 90 ? -7.930 -6.860 -29.370 1.00 36.75 90 ASP A N 1
ATOM 673 C CA . ASP A 1 90 ? -8.812 -6.290 -30.386 1.00 36.75 90 ASP A CA 1
ATOM 674 C C . ASP A 1 90 ? -9.784 -7.376 -30.879 1.00 36.75 90 ASP A C 1
ATOM 676 O O . ASP A 1 90 ? -9.339 -8.532 -31.095 1.00 36.75 90 ASP A O 1
#

Mean predicted aligned error: 3.91 Å

Nearest PDB structures (foldseek):
  1tf1-assembly2_B  TM=9.796E-01  e=1.882E-08  Escherichia coli
  2o99-assembly2_B  TM=9.187E-01  e=9.669E-09  Escherichia coli
  2ia2-assembly3_B  TM=8.904E-01  e=3.427E-08  Rhodococcus jostii RHA1
  8ejv-assembly1_B  TM=8.903E-01  e=8.705E-08  Pseudomonas putida KT2440
  8eju-assembly1_A  TM=9.194E-01  e=1.483E-07  Pseudomonas putida KT2440

Radius of gyration: 13.73 Å; Cα contacts (8 Å, |Δi|>4): 139; chains: 1; bounding box: 32×20×44 Å

Sequence (90 aa):
FGKAILAYLPGPEQDAILRQHGMHRMTPNTIATPAALKADLATVRQRGYSIDNQENEEGVRCVGAAVLDHTGRPIAAISVSAPYDRENAD

Secondary structure (DSSP, 8-state):
-HHHHHHHS-HHHHHHHHHHH-----STT---SHHHHHHHHHHHHHHTSEEEESSSSTTEEEEEEEEE-TTS-EEEEEEEEEES------

Foldseek 3Di:
DVLQQLLQDDPVVNVVVCVVPPQDAQDPPAPRDPVSSNVQSPVCVVVQWHWDPCRNHPQKIKIKGFDADPVSHGPGMDMDMDGPPPPPPD

pLDDT: mean 93.54, std 11.9, range [36.75, 98.5]

Solvent-accessible surface area (backbone atoms only — not comparable to full-atom values): 5091 Å² total; per-residue (Å²): 91,69,60,22,34,49,36,55,46,57,69,71,58,43,52,49,51,44,69,74,70,56,58,80,68,69,35,96,57,24,74,57,45,73,70,60,42,52,54,49,28,52,52,19,58,74,73,61,41,26,75,41,75,21,26,79,42,76,63,35,32,34,43,16,30,47,40,57,48,100,86,58,46,54,77,45,62,53,68,53,77,40,61,58,81,61,75,78,85,121